Protein AF-A0A2P8DA65-F1 (afdb_monomer)

Organism: NCBI:txid1434707

Nearest PDB structures (foldseek):
  8dd2-assembly1_B  TM=6.979E-01  e=2.613E+00  Homo sapiens
  5l0j-assembly1_A  TM=5.143E-01  e=8.479E-01  Homo sapiens
  5h5m-assembly1_A  TM=4.078E-01  e=3.026E+00  Caenorhabditis elegans
  1rke-assembly1_B  TM=3.535E-01  e=4.476E+00  Homo sapiens
  4kly-assembly1_D  TM=4.499E-01  e=8.052E+00  gamma proteobacterium 'Hot 75m4'

pLDDT: mean 85.23, std 14.4, range [35.81, 97.56]

Radius of gyration: 17.78 Å; Cα contacts (8 Å, |Δi|>4): 157; chains: 1; bounding box: 48×26×47 Å

Mean predicted aligned error: 6.26 Å

Structure (mmCIF, N/CA/C/O backbone):
data_AF-A0A2P8DA65-F1
#
_entry.id   AF-A0A2P8DA65-F1
#
loop_
_atom_site.group_PDB
_atom_site.id
_atom_site.type_symbol
_atom_site.label_atom_id
_atom_site.label_alt_id
_atom_site.label_comp_id
_atom_site.label_asym_id
_atom_site.label_entity_id
_atom_site.label_seq_id
_atom_site.pdbx_PDB_ins_code
_atom_site.Cartn_x
_atom_site.Cartn_y
_atom_site.Cartn_z
_atom_site.occupancy
_atom_site.B_iso_or_equiv
_atom_site.auth_seq_id
_atom_site.auth_comp_id
_atom_site.auth_asym_id
_atom_site.auth_atom_id
_atom_site.pdbx_PDB_model_num
ATOM 1 N N . MET A 1 1 ? -6.721 -12.229 13.415 1.00 45.16 1 MET A N 1
ATOM 2 C CA . MET A 1 1 ? -6.309 -11.453 12.227 1.00 45.16 1 MET A CA 1
ATOM 3 C C . MET A 1 1 ? -5.396 -12.309 11.377 1.00 45.16 1 MET A C 1
ATOM 5 O O . MET A 1 1 ? -4.391 -12.796 11.893 1.00 45.16 1 MET A O 1
ATOM 9 N N . ASN A 1 2 ? -5.737 -12.509 10.104 1.00 35.81 2 ASN A N 1
ATOM 10 C CA . ASN A 1 2 ? -4.754 -13.020 9.156 1.00 35.81 2 ASN A CA 1
ATOM 11 C C . ASN A 1 2 ? -3.632 -11.983 9.086 1.00 35.81 2 ASN A C 1
ATOM 13 O O . ASN A 1 2 ? -3.898 -10.796 8.918 1.00 35.81 2 ASN A O 1
ATOM 17 N N . LYS A 1 3 ? -2.386 -12.409 9.313 1.00 42.38 3 LYS A N 1
ATOM 18 C CA . LYS A 1 3 ? -1.234 -11.522 9.138 1.00 42.38 3 LYS A CA 1
ATOM 19 C C . LYS A 1 3 ? -1.294 -11.013 7.704 1.00 42.38 3 LYS A C 1
ATOM 21 O O . LYS A 1 3 ? -1.336 -11.839 6.792 1.00 42.38 3 LYS A O 1
ATOM 26 N N . ILE A 1 4 ? -1.326 -9.694 7.527 1.00 46.72 4 ILE A N 1
ATOM 27 C CA . ILE A 1 4 ? -1.181 -9.068 6.214 1.00 46.72 4 ILE A CA 1
ATOM 28 C C . ILE A 1 4 ? 0.082 -9.675 5.612 1.00 46.72 4 ILE A C 1
ATOM 30 O O . ILE A 1 4 ? 1.173 -9.529 6.168 1.00 46.72 4 ILE A O 1
ATOM 34 N N . LYS A 1 5 ? -0.081 -10.459 4.546 1.00 47.94 5 LYS A N 1
ATOM 35 C CA . LYS A 1 5 ? 1.049 -10.980 3.787 1.00 47.94 5 LYS A CA 1
ATOM 36 C C . LYS A 1 5 ? 1.542 -9.833 2.935 1.00 47.94 5 LYS A C 1
ATOM 38 O O . LYS A 1 5 ? 1.145 -9.688 1.793 1.00 47.94 5 LYS A O 1
ATOM 43 N N . THR A 1 6 ? 2.351 -8.995 3.550 1.00 52.50 6 THR A N 1
ATOM 44 C CA . THR A 1 6 ? 3.047 -7.924 2.872 1.00 52.50 6 THR A CA 1
ATOM 45 C C . THR A 1 6 ? 3.945 -8.517 1.793 1.00 52.50 6 THR A C 1
ATOM 47 O O . THR A 1 6 ? 4.905 -9.227 2.115 1.00 52.50 6 THR A O 1
ATOM 50 N N . LEU A 1 7 ? 3.656 -8.227 0.526 1.00 52.53 7 LEU A N 1
ATOM 51 C CA . LEU A 1 7 ? 4.581 -8.570 -0.543 1.00 52.53 7 LEU A CA 1
ATOM 52 C C . LEU A 1 7 ? 5.729 -7.555 -0.553 1.00 52.53 7 LEU A C 1
ATOM 54 O O . LEU A 1 7 ? 5.519 -6.348 -0.669 1.00 52.53 7 LEU A O 1
ATOM 58 N N . VAL A 1 8 ? 6.961 -8.039 -0.420 1.00 61.28 8 VAL A N 1
ATOM 59 C CA . VAL A 1 8 ? 8.149 -7.200 -0.590 1.00 61.28 8 VAL A CA 1
ATOM 60 C C . VAL A 1 8 ? 8.472 -7.172 -2.078 1.00 61.28 8 VAL A C 1
ATOM 62 O O . VAL A 1 8 ? 8.817 -8.204 -2.648 1.00 61.28 8 VAL A O 1
ATOM 65 N N . LEU A 1 9 ? 8.346 -6.001 -2.709 1.00 67.00 9 LEU A N 1
ATOM 66 C CA . LEU A 1 9 ? 8.851 -5.811 -4.068 1.00 67.00 9 LEU A CA 1
ATOM 67 C C . LEU A 1 9 ? 10.373 -5.999 -4.068 1.00 67.00 9 LEU A C 1
ATOM 69 O O . LEU A 1 9 ? 11.083 -5.508 -3.188 1.00 67.00 9 LEU A O 1
ATOM 73 N N . ALA A 1 10 ? 10.864 -6.731 -5.055 1.00 61.50 10 ALA A N 1
ATOM 74 C CA . ALA A 1 10 ? 12.237 -7.199 -5.118 1.00 61.50 10 ALA A CA 1
ATOM 75 C C . ALA A 1 10 ? 13.195 -6.124 -5.660 1.00 61.50 10 ALA A C 1
ATOM 77 O O . ALA A 1 10 ? 12.895 -5.440 -6.637 1.00 61.50 10 ALA A O 1
ATOM 78 N N . ALA A 1 11 ? 14.376 -5.949 -5.067 1.00 57.38 11 ALA A N 1
ATOM 79 C CA . ALA A 1 11 ? 15.369 -5.013 -5.603 1.00 57.38 11 ALA A CA 1
ATOM 80 C C . ALA A 1 11 ? 16.049 -5.597 -6.860 1.00 57.38 11 ALA A C 1
ATOM 82 O O . ALA A 1 11 ? 16.291 -6.800 -6.948 1.00 57.38 11 ALA A O 1
ATOM 83 N N . ALA A 1 12 ? 16.368 -4.753 -7.848 1.00 54.69 12 ALA A N 1
ATOM 84 C CA . ALA A 1 12 ? 17.103 -5.189 -9.038 1.00 54.69 12 ALA A CA 1
ATOM 85 C C . ALA A 1 12 ? 18.618 -5.211 -8.764 1.00 54.69 12 ALA A C 1
ATOM 87 O O . ALA A 1 12 ? 19.145 -4.290 -8.144 1.00 54.69 12 ALA A O 1
ATOM 88 N N . ALA A 1 13 ? 19.331 -6.237 -9.244 1.00 50.84 13 ALA A N 1
ATOM 89 C CA . ALA A 1 13 ? 20.787 -6.340 -9.106 1.00 50.84 13 ALA A CA 1
ATOM 90 C C . ALA A 1 13 ? 21.520 -5.765 -10.335 1.00 50.84 13 ALA A C 1
ATOM 92 O O . ALA A 1 13 ? 21.236 -6.142 -11.475 1.00 50.84 13 ALA A O 1
ATOM 93 N N . ALA A 1 14 ? 22.506 -4.892 -10.097 1.00 50.22 14 ALA A N 1
ATOM 94 C CA . ALA A 1 14 ? 23.337 -4.285 -11.136 1.00 50.22 14 ALA A CA 1
ATOM 95 C C . ALA A 1 14 ? 24.268 -5.328 -11.787 1.00 50.22 14 ALA A C 1
ATOM 97 O O . ALA A 1 14 ? 25.229 -5.782 -11.166 1.00 50.22 14 ALA A O 1
ATOM 98 N N . VAL A 1 15 ? 24.027 -5.689 -13.051 1.00 49.59 15 VAL A N 1
ATOM 99 C CA . VAL A 1 15 ? 25.012 -6.410 -13.876 1.00 49.59 15 VAL A CA 1
ATOM 100 C C . VAL A 1 15 ? 25.514 -5.438 -14.937 1.00 49.59 15 VAL A C 1
ATOM 102 O O . VAL A 1 15 ? 24.742 -4.940 -15.749 1.00 49.59 15 VAL A O 1
ATOM 105 N N . ALA A 1 16 ? 26.804 -5.114 -14.880 1.00 47.84 16 ALA A N 1
ATOM 106 C CA . ALA A 1 16 ? 27.420 -4.046 -15.656 1.00 47.84 16 ALA A CA 1
ATOM 107 C C . ALA A 1 16 ? 27.431 -4.331 -17.172 1.00 47.84 16 ALA A C 1
ATOM 109 O O . ALA A 1 16 ? 28.372 -4.932 -17.678 1.00 47.84 16 ALA A O 1
ATOM 110 N N . PHE A 1 17 ? 26.423 -3.843 -17.903 1.00 46.34 17 PHE A N 1
ATOM 111 C CA . PHE A 1 17 ? 26.506 -3.565 -19.342 1.00 46.34 17 PHE A CA 1
ATOM 112 C C . PHE A 1 17 ? 25.822 -2.218 -19.641 1.00 46.34 17 PHE A C 1
ATOM 114 O O . PHE A 1 17 ? 24.609 -2.060 -19.548 1.00 46.34 17 PHE A O 1
ATOM 121 N N . ASN A 1 18 ? 26.651 -1.210 -19.926 1.00 52.28 18 ASN A N 1
ATOM 122 C CA . ASN A 1 18 ? 26.300 0.210 -20.006 1.00 52.28 18 ASN A CA 1
ATOM 123 C C . ASN A 1 18 ? 25.485 0.565 -21.262 1.00 52.28 18 ASN A C 1
ATOM 125 O O . ASN A 1 18 ? 26.052 0.933 -22.291 1.00 52.28 18 ASN A O 1
ATOM 129 N N . SER A 1 19 ? 24.157 0.571 -21.153 1.00 61.56 19 SER A N 1
ATOM 130 C CA . SER A 1 19 ? 23.315 1.474 -21.947 1.00 61.56 19 SER A CA 1
ATOM 131 C C . SER A 1 19 ? 22.606 2.454 -21.006 1.00 61.56 19 SER A C 1
ATOM 133 O O . SER A 1 19 ? 22.080 2.054 -19.965 1.00 61.56 19 SER A O 1
ATOM 135 N N . CYS A 1 20 ? 22.588 3.753 -21.336 1.00 60.94 20 CYS A N 1
ATOM 136 C CA . CYS A 1 20 ? 21.926 4.778 -20.509 1.00 60.94 20 CYS A CA 1
ATOM 137 C C . CYS A 1 20 ? 20.441 4.456 -20.254 1.00 60.94 20 CYS A C 1
ATOM 139 O O . CYS A 1 20 ? 19.883 4.834 -19.227 1.00 60.94 20 CYS A O 1
ATOM 141 N N . THR A 1 21 ? 19.804 3.731 -21.176 1.00 65.88 21 THR A N 1
ATOM 142 C CA . THR A 1 21 ? 18.430 3.232 -21.066 1.00 65.88 21 THR A CA 1
ATOM 143 C C . THR A 1 21 ? 18.269 2.209 -19.944 1.00 65.88 21 THR A C 1
ATOM 145 O O . THR A 1 21 ? 17.342 2.335 -19.146 1.00 65.88 21 THR A O 1
ATOM 148 N N . GLN A 1 22 ? 19.192 1.254 -19.817 1.00 69.56 22 GLN A N 1
ATOM 149 C CA . GLN A 1 22 ? 19.161 0.245 -18.756 1.00 69.56 22 GLN A CA 1
ATOM 150 C C . GLN A 1 22 ? 19.482 0.854 -17.385 1.00 69.56 22 GLN A C 1
ATOM 152 O O . GLN A 1 22 ? 18.815 0.539 -16.404 1.00 69.56 22 GLN A O 1
ATOM 157 N N . GLN A 1 23 ? 20.422 1.803 -17.322 1.00 72.19 23 GLN A N 1
ATOM 158 C CA . GLN A 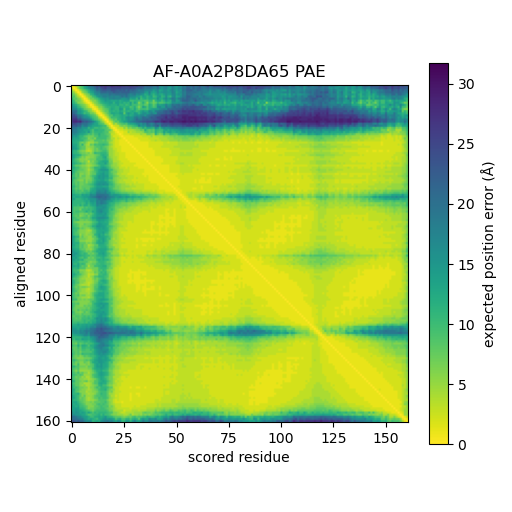1 23 ? 20.738 2.526 -16.084 1.00 72.19 23 GLN A CA 1
ATOM 159 C C . GLN A 1 23 ? 19.546 3.361 -15.579 1.00 72.19 23 GLN A C 1
ATOM 161 O O . GLN A 1 23 ? 19.255 3.375 -14.382 1.00 72.19 23 GLN A O 1
ATOM 166 N N . ASN A 1 24 ? 18.824 4.028 -16.485 1.00 81.19 24 ASN A N 1
ATOM 167 C CA . ASN A 1 24 ? 17.620 4.783 -16.134 1.00 81.19 24 ASN A CA 1
ATOM 168 C C . ASN A 1 24 ? 16.472 3.866 -15.685 1.00 81.19 24 ASN A C 1
ATOM 170 O O . ASN A 1 24 ? 15.787 4.187 -14.713 1.00 81.19 24 ASN A O 1
ATOM 174 N N . ALA A 1 25 ? 16.281 2.722 -16.350 1.00 84.56 25 ALA A N 1
ATOM 175 C CA . ALA A 1 25 ? 15.279 1.730 -15.965 1.00 84.56 25 ALA A CA 1
ATOM 176 C C . ALA A 1 25 ? 15.576 1.116 -14.585 1.00 84.56 25 ALA A C 1
ATOM 178 O O . ALA A 1 25 ? 14.675 1.002 -13.754 1.00 84.56 25 ALA A O 1
ATOM 179 N N . GLN A 1 26 ? 16.847 0.817 -14.307 1.00 84.69 26 GLN A N 1
ATOM 180 C CA . GLN A 1 26 ? 17.290 0.307 -13.013 1.00 84.69 26 GLN A CA 1
ATOM 181 C C . GLN A 1 26 ? 17.050 1.321 -11.896 1.00 84.69 26 GLN A C 1
ATOM 183 O O . GLN A 1 26 ? 16.398 0.996 -10.905 1.00 84.69 26 GLN A O 1
ATOM 188 N N . LYS A 1 27 ? 17.485 2.572 -12.084 1.00 85.81 27 LYS A N 1
ATOM 189 C CA . LYS A 1 27 ? 17.257 3.641 -11.104 1.00 85.81 27 LYS A CA 1
ATOM 190 C C . LYS A 1 27 ? 15.767 3.850 -10.827 1.00 85.81 27 LYS A C 1
ATOM 192 O O . LYS A 1 27 ? 15.379 4.084 -9.683 1.00 85.81 27 LYS A O 1
ATOM 197 N N . TYR A 1 28 ? 14.931 3.769 -11.864 1.00 90.69 28 TYR A N 1
ATOM 198 C CA . TYR A 1 28 ? 13.483 3.860 -11.716 1.00 90.69 28 TYR A CA 1
ATOM 199 C C . TYR A 1 28 ? 12.939 2.718 -10.850 1.00 90.69 28 TYR A C 1
ATOM 201 O O . TYR A 1 28 ? 12.250 2.982 -9.866 1.00 90.69 28 TYR A O 1
ATOM 209 N N . ASN A 1 29 ? 13.294 1.468 -11.175 1.00 89.62 29 ASN A N 1
ATOM 210 C CA . ASN A 1 29 ? 12.887 0.296 -10.400 1.00 89.62 29 ASN A CA 1
ATOM 211 C C . ASN A 1 29 ? 13.297 0.424 -8.932 1.00 89.62 29 ASN A C 1
ATOM 213 O O . ASN A 1 29 ? 12.455 0.309 -8.051 1.00 89.62 29 ASN A O 1
ATOM 217 N N . GLU A 1 30 ? 14.572 0.712 -8.668 1.00 88.69 30 GLU A N 1
ATOM 218 C CA . GLU A 1 30 ? 15.109 0.872 -7.313 1.00 88.69 30 GLU A CA 1
ATOM 219 C C . GLU A 1 30 ? 14.375 1.964 -6.529 1.00 88.69 30 GLU A C 1
ATOM 221 O O . GLU 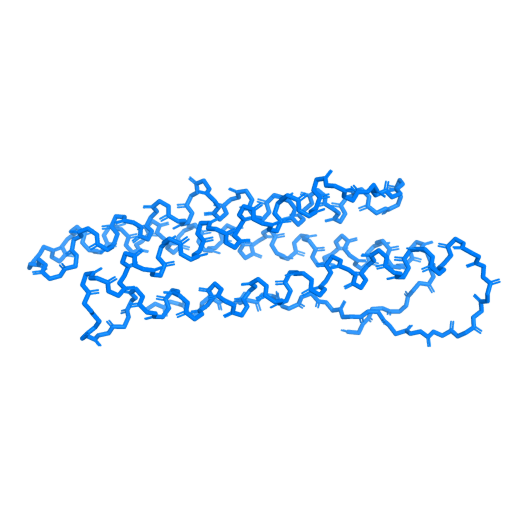A 1 30 ? 14.077 1.782 -5.351 1.00 88.69 30 GLU A O 1
ATOM 226 N N . THR A 1 31 ? 14.028 3.072 -7.189 1.00 90.62 31 THR A N 1
ATOM 227 C CA . THR A 1 31 ? 13.278 4.165 -6.559 1.00 90.62 31 THR A CA 1
ATOM 228 C C . THR A 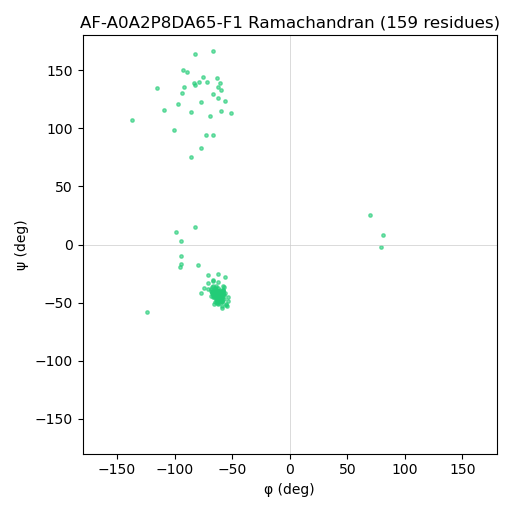1 31 ? 11.876 3.711 -6.155 1.00 90.62 31 THR A C 1
ATOM 230 O O . THR A 1 31 ? 11.474 3.925 -5.013 1.00 90.62 31 THR A O 1
ATOM 233 N N . VAL A 1 32 ? 11.131 3.072 -7.064 1.00 92.06 32 VAL A N 1
ATOM 234 C CA . VAL A 1 32 ? 9.756 2.620 -6.790 1.00 92.06 32 VAL A CA 1
ATOM 235 C C . VAL A 1 32 ? 9.742 1.507 -5.742 1.00 92.06 32 VAL A C 1
ATOM 237 O O . VAL A 1 32 ? 8.966 1.574 -4.791 1.00 92.06 32 VAL A O 1
ATOM 240 N N . VAL A 1 33 ? 10.629 0.519 -5.871 1.00 90.38 33 VAL A N 1
ATOM 241 C CA . VAL A 1 33 ? 10.754 -0.598 -4.925 1.00 90.38 33 VAL A CA 1
ATOM 242 C C . VAL A 1 33 ? 11.173 -0.105 -3.542 1.00 90.38 33 VAL A C 1
ATOM 244 O O . VAL A 1 33 ? 10.554 -0.479 -2.549 1.00 90.38 33 VAL A O 1
ATOM 247 N N . GLY A 1 34 ? 12.184 0.764 -3.461 1.00 87.44 34 GLY A N 1
ATOM 248 C CA . GLY A 1 34 ? 12.658 1.319 -2.194 1.00 87.44 34 GLY A CA 1
ATOM 249 C C . GLY A 1 34 ? 11.593 2.158 -1.488 1.00 87.44 34 GLY A C 1
ATOM 250 O O . GLY A 1 34 ? 11.395 2.014 -0.280 1.00 87.44 34 GLY A O 1
ATOM 251 N N . LEU A 1 35 ? 10.859 2.980 -2.246 1.00 91.44 35 LEU A N 1
ATOM 252 C CA . LEU A 1 35 ? 9.712 3.730 -1.734 1.00 91.44 35 LEU A CA 1
ATOM 253 C C . LEU A 1 35 ? 8.649 2.784 -1.163 1.00 91.44 35 LEU A C 1
ATOM 255 O O . LEU A 1 35 ? 8.196 2.977 -0.034 1.00 91.44 35 LEU A O 1
ATOM 259 N N . TYR A 1 36 ? 8.286 1.748 -1.921 1.00 90.62 36 TYR A N 1
ATOM 260 C CA . TYR A 1 36 ? 7.255 0.796 -1.524 1.00 90.62 36 TYR A CA 1
ATOM 261 C C . TYR A 1 36 ? 7.657 -0.031 -0.298 1.00 90.62 36 TYR A C 1
ATOM 263 O O . TYR A 1 36 ? 6.873 -0.159 0.637 1.00 90.62 36 TYR A O 1
ATOM 271 N N . ALA A 1 37 ? 8.892 -0.533 -0.244 1.00 88.38 37 ALA A N 1
ATOM 272 C CA . ALA A 1 37 ? 9.399 -1.291 0.899 1.00 88.38 37 ALA A CA 1
ATOM 273 C C . ALA A 1 37 ? 9.429 -0.446 2.185 1.00 88.38 37 ALA A C 1
ATOM 275 O O . ALA A 1 37 ? 9.029 -0.910 3.256 1.00 88.38 37 ALA A O 1
ATOM 276 N N . GLY A 1 38 ? 9.859 0.818 2.087 1.00 87.69 38 GLY A N 1
ATOM 277 C CA . GLY A 1 38 ? 9.815 1.757 3.209 1.00 87.69 38 GLY A CA 1
ATOM 278 C C . GLY A 1 38 ? 8.384 2.039 3.675 1.00 87.69 38 GLY A C 1
ATOM 279 O O . GLY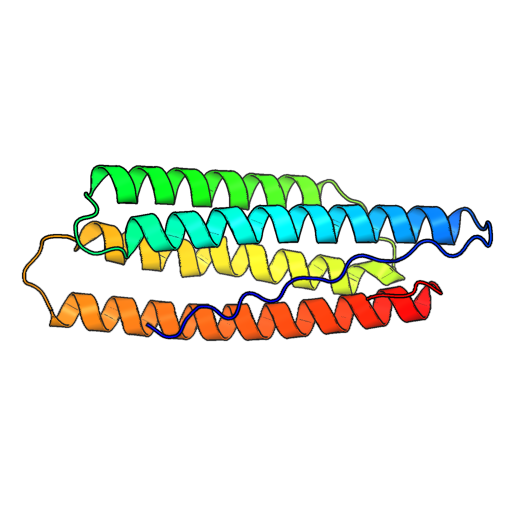 A 1 38 ? 8.106 2.030 4.876 1.00 87.69 38 GLY A O 1
ATOM 280 N N . TYR A 1 39 ? 7.467 2.235 2.726 1.00 91.50 39 TYR A N 1
ATOM 281 C CA . TYR A 1 39 ? 6.047 2.437 2.999 1.00 91.50 39 TYR A CA 1
ATOM 282 C C . TYR A 1 39 ? 5.431 1.261 3.758 1.00 91.50 39 TYR A C 1
ATOM 284 O O . TYR A 1 39 ? 4.849 1.440 4.826 1.00 91.50 39 TYR A O 1
ATOM 292 N N . VAL A 1 40 ? 5.617 0.059 3.227 1.00 89.88 40 VAL A N 1
ATOM 293 C CA . VAL A 1 40 ? 5.121 -1.201 3.771 1.00 89.88 40 VAL A CA 1
ATOM 294 C C . VAL A 1 40 ? 5.530 -1.399 5.236 1.00 89.88 40 VAL A C 1
ATOM 296 O O . VAL A 1 40 ? 4.693 -1.746 6.074 1.00 89.88 40 VAL A O 1
ATOM 299 N N . ASN A 1 41 ? 6.798 -1.135 5.566 1.00 87.50 41 ASN A N 1
ATOM 300 C CA . ASN A 1 41 ? 7.306 -1.285 6.929 1.00 87.50 41 ASN A CA 1
ATOM 301 C C . ASN A 1 41 ? 6.612 -0.315 7.893 1.00 87.50 41 ASN A C 1
ATOM 303 O O . ASN A 1 41 ? 6.213 -0.698 8.995 1.00 87.50 41 ASN A O 1
ATOM 307 N N . ASN A 1 42 ? 6.433 0.937 7.470 1.00 89.12 42 ASN A N 1
ATOM 308 C CA . ASN A 1 42 ? 5.737 1.943 8.266 1.00 89.12 42 ASN A CA 1
ATOM 309 C C . ASN A 1 42 ? 4.254 1.595 8.441 1.00 89.12 42 ASN A C 1
ATOM 311 O O . ASN A 1 42 ? 3.748 1.630 9.562 1.00 89.12 42 ASN A O 1
ATOM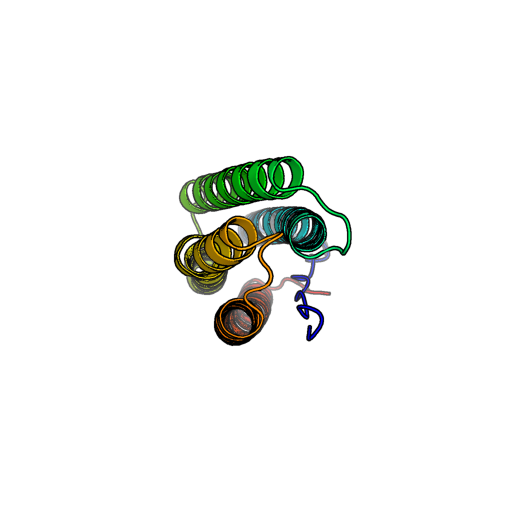 315 N N . PHE A 1 43 ? 3.587 1.188 7.359 1.00 90.88 43 PHE A N 1
ATOM 316 C CA . PHE A 1 43 ? 2.178 0.811 7.367 1.00 90.88 43 PHE A CA 1
ATOM 317 C C . PHE A 1 43 ? 1.911 -0.359 8.322 1.00 90.88 43 PHE A C 1
ATOM 319 O O . PHE A 1 43 ? 1.024 -0.270 9.169 1.00 90.88 43 PHE A O 1
ATOM 326 N N . GLY A 1 44 ? 2.712 -1.428 8.253 1.00 89.00 44 GLY A N 1
ATOM 327 C CA . GLY A 1 44 ? 2.583 -2.576 9.157 1.00 89.00 44 GLY A CA 1
ATOM 328 C C . GLY A 1 44 ? 2.770 -2.200 10.631 1.00 89.00 44 GLY A C 1
ATOM 329 O O . GLY A 1 44 ? 2.002 -2.639 11.490 1.00 89.00 44 GLY A O 1
ATOM 330 N N . ASN A 1 45 ? 3.745 -1.335 10.932 1.00 89.75 45 ASN A N 1
ATOM 331 C CA . ASN A 1 45 ? 3.958 -0.828 12.289 1.00 89.75 45 ASN A CA 1
ATOM 332 C C . ASN A 1 45 ? 2.759 -0.023 12.806 1.00 89.75 45 ASN A C 1
ATOM 334 O O . ASN A 1 45 ? 2.386 -0.158 13.972 1.00 89.75 45 ASN A O 1
ATOM 338 N N . ASP A 1 46 ? 2.138 0.794 11.961 1.00 93.62 46 ASP A N 1
ATOM 339 C CA . ASP A 1 46 ? 0.984 1.599 12.354 1.00 93.62 46 ASP A CA 1
ATOM 340 C C . ASP A 1 46 ? -0.295 0.768 12.501 1.00 93.62 46 ASP A C 1
ATOM 342 O O . ASP A 1 46 ? -1.028 0.955 13.474 1.00 93.62 46 ASP A O 1
ATOM 346 N N . VAL A 1 47 ? -0.520 -0.230 11.639 1.00 91.31 47 VAL A N 1
ATOM 347 C CA . VAL A 1 47 ? -1.603 -1.215 11.823 1.00 91.31 47 VAL A CA 1
ATOM 348 C C . VAL A 1 47 ? -1.468 -1.921 13.171 1.00 91.31 47 VAL A C 1
ATOM 350 O O . VAL A 1 47 ? -2.454 -2.052 13.900 1.00 91.31 47 VAL A O 1
ATOM 353 N N . ASN A 1 48 ? -0.254 -2.326 13.553 1.00 88.62 48 ASN A N 1
ATOM 354 C CA . ASN A 1 48 ? -0.010 -2.933 14.862 1.00 88.62 48 ASN A CA 1
ATOM 355 C C . ASN A 1 48 ? -0.335 -1.961 16.004 1.00 88.62 48 ASN A C 1
ATOM 357 O O . ASN A 1 48 ? -0.974 -2.360 16.973 1.00 88.62 48 ASN A O 1
ATOM 361 N N . LYS A 1 49 ? 0.016 -0.673 15.891 1.00 88.56 49 LYS A N 1
ATOM 362 C CA . LYS A 1 49 ? -0.368 0.334 16.898 1.00 88.56 49 LYS A CA 1
ATOM 363 C C . LYS A 1 49 ? -1.883 0.500 17.005 1.00 88.56 49 LYS A C 1
ATOM 365 O O . LYS A 1 49 ? -2.371 0.770 18.097 1.00 88.56 49 LYS A O 1
ATOM 370 N N . ILE A 1 50 ? -2.637 0.335 15.921 1.00 89.56 50 ILE A N 1
ATOM 371 C CA . ILE A 1 50 ? -4.104 0.450 15.943 1.00 89.56 50 ILE A CA 1
ATOM 372 C C . ILE A 1 50 ? -4.743 -0.808 16.538 1.00 89.56 50 ILE A C 1
ATOM 374 O O . ILE A 1 50 ? -5.666 -0.700 17.345 1.00 89.56 50 ILE A O 1
ATOM 378 N N . THR A 1 51 ? -4.237 -1.987 16.188 1.00 85.75 51 THR A N 1
ATOM 379 C CA . THR A 1 51 ? -4.876 -3.281 16.484 1.00 85.75 51 THR A CA 1
ATOM 380 C C . THR A 1 51 ? -4.378 -3.953 17.763 1.00 85.75 51 THR A C 1
ATOM 382 O O . THR A 1 51 ? -5.068 -4.824 18.285 1.00 85.75 51 THR A O 1
ATOM 385 N N . ALA A 1 52 ? -3.225 -3.543 18.303 1.00 85.19 52 ALA A N 1
ATOM 386 C CA . ALA A 1 52 ? -2.668 -4.128 19.518 1.00 85.19 52 ALA A CA 1
ATOM 387 C C . ALA A 1 52 ? -3.593 -3.965 20.733 1.00 85.19 52 ALA A C 1
ATOM 389 O O . ALA A 1 52 ? -4.162 -2.890 20.983 1.00 85.19 52 ALA A O 1
ATOM 390 N N . GLU A 1 53 ? -3.668 -5.041 21.515 1.00 76.69 53 GLU A N 1
ATOM 391 C CA . GLU A 1 53 ? -4.307 -5.074 22.824 1.00 76.69 53 GLU A CA 1
ATOM 392 C C . GLU A 1 53 ? -3.627 -4.059 23.758 1.00 76.69 53 GLU A C 1
ATOM 394 O O . GLU A 1 53 ? -2.402 -3.942 23.790 1.00 76.69 53 GLU A O 1
ATOM 399 N N . GLY A 1 54 ? -4.421 -3.250 24.462 1.00 77.88 54 GLY A N 1
ATOM 400 C CA . GLY A 1 54 ? -3.913 -2.190 25.343 1.00 77.88 54 GLY A CA 1
ATOM 401 C C . GLY A 1 54 ? -3.462 -0.895 24.651 1.00 77.88 54 GLY A C 1
ATOM 402 O O . GLY A 1 54 ? -3.101 0.059 25.339 1.00 77.88 54 GLY A O 1
ATOM 403 N N . SER A 1 55 ? -3.505 -0.796 23.317 1.00 83.25 55 SER A N 1
ATOM 404 C CA . SER A 1 55 ? -3.240 0.487 22.650 1.00 83.25 55 SER A CA 1
ATOM 405 C C . SER A 1 55 ? -4.392 1.486 22.861 1.00 83.25 55 SER A C 1
ATOM 407 O O . SER A 1 55 ? -5.568 1.126 22.798 1.00 83.25 55 SER 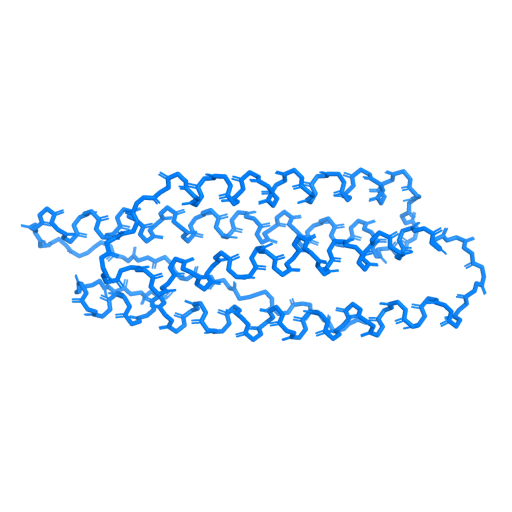A O 1
ATOM 409 N N . THR A 1 56 ? -4.052 2.755 23.089 1.00 85.81 56 THR A N 1
ATOM 410 C CA . THR A 1 56 ? -5.004 3.841 23.358 1.00 85.81 56 THR A CA 1
ATOM 411 C C . THR A 1 56 ? -5.609 4.418 22.075 1.00 85.81 56 THR A C 1
ATOM 413 O O . THR A 1 56 ? -5.080 4.238 20.975 1.00 85.81 56 THR A O 1
ATOM 416 N N . LYS A 1 57 ? -6.712 5.164 22.216 1.00 87.12 57 LYS A N 1
ATOM 417 C CA . LYS A 1 57 ? -7.303 5.939 21.114 1.00 87.12 57 LYS A CA 1
ATOM 418 C C . LYS A 1 57 ? -6.312 6.955 20.533 1.00 87.12 57 LYS A C 1
ATOM 420 O O . LYS A 1 57 ? -6.173 7.041 19.323 1.00 87.12 57 LYS A O 1
ATOM 425 N N . GLU A 1 58 ? -5.566 7.646 21.393 1.00 89.88 58 GLU A N 1
ATOM 426 C CA . GLU A 1 58 ? -4.542 8.615 20.987 1.00 89.88 58 GLU A CA 1
ATOM 427 C C . GLU A 1 58 ? -3.436 7.974 20.131 1.00 89.88 58 GLU A C 1
ATOM 429 O O . GLU A 1 58 ? -3.069 8.510 19.085 1.00 89.88 58 GLU A O 1
ATOM 434 N N . ASN A 1 59 ? -2.965 6.779 20.509 1.00 90.12 59 ASN A N 1
ATOM 435 C CA . ASN A 1 59 ? -1.984 6.033 19.717 1.00 90.12 59 ASN A CA 1
ATOM 436 C C . ASN A 1 59 ? -2.550 5.605 18.358 1.00 90.12 59 ASN A C 1
ATOM 438 O O . ASN A 1 59 ? -1.834 5.645 17.355 1.00 90.12 59 ASN A O 1
ATOM 442 N N . ALA A 1 60 ? -3.822 5.200 18.318 1.00 91.44 60 ALA A N 1
ATOM 443 C CA . ALA A 1 60 ? -4.494 4.833 17.078 1.00 91.44 60 ALA A CA 1
ATOM 444 C C . ALA A 1 60 ? -4.676 6.048 16.148 1.00 91.44 60 ALA A C 1
ATOM 446 O O . ALA A 1 60 ? -4.374 5.954 14.960 1.00 91.44 60 ALA A O 1
ATOM 447 N N . ASP A 1 61 ? -5.076 7.202 16.682 1.00 92.38 61 ASP A N 1
ATOM 448 C CA . ASP A 1 61 ? -5.247 8.439 15.913 1.00 92.38 61 ASP A CA 1
ATOM 449 C C . ASP A 1 61 ? -3.899 8.956 15.368 1.00 92.38 61 ASP A C 1
ATOM 451 O O . ASP A 1 61 ? -3.800 9.364 14.205 1.00 92.38 61 ASP A O 1
ATOM 455 N N . ALA A 1 62 ? -2.827 8.877 16.167 1.00 94.31 62 ALA A N 1
ATOM 456 C CA . ALA A 1 62 ? -1.473 9.212 15.725 1.00 94.31 62 ALA A CA 1
ATOM 457 C C . ALA A 1 62 ? -0.984 8.284 14.600 1.00 94.31 62 ALA A C 1
ATOM 459 O O . ALA A 1 62 ? -0.411 8.758 13.613 1.00 94.31 62 ALA A O 1
ATOM 460 N N . ALA A 1 63 ? -1.245 6.978 14.719 1.00 95.25 63 ALA A N 1
ATOM 461 C CA . ALA A 1 63 ? -0.941 5.995 13.684 1.00 95.25 63 ALA A CA 1
ATOM 462 C C . ALA A 1 63 ? -1.714 6.293 12.388 1.00 95.25 63 ALA A C 1
ATOM 464 O O . ALA A 1 63 ? -1.101 6.410 11.333 1.00 95.25 63 ALA A O 1
ATOM 465 N N . LEU A 1 64 ? -3.026 6.543 12.457 1.00 96.31 64 LEU A N 1
ATOM 466 C CA . LEU A 1 64 ? -3.849 6.893 11.288 1.00 96.31 64 LEU A CA 1
ATOM 467 C C . LEU A 1 64 ? -3.353 8.151 10.562 1.00 96.31 64 LEU A C 1
ATOM 469 O O . LEU A 1 64 ? -3.304 8.190 9.326 1.00 96.31 64 LEU A O 1
ATOM 473 N N . LYS A 1 65 ? -2.945 9.178 11.317 1.00 97.00 65 LYS A N 1
ATOM 474 C CA . LYS A 1 65 ? -2.358 10.397 10.748 1.00 97.00 65 LYS A CA 1
ATOM 475 C C . LYS A 1 65 ? -1.037 10.103 10.035 1.00 97.00 65 LYS A C 1
ATOM 477 O O . LYS A 1 65 ? -0.810 10.610 8.935 1.00 97.00 65 LYS A O 1
ATOM 482 N N . HIS A 1 66 ? -0.178 9.286 10.642 1.00 96.69 66 HIS A N 1
ATOM 483 C CA . HIS A 1 66 ? 1.092 8.889 10.038 1.00 96.69 66 HIS A CA 1
ATOM 484 C C . HIS A 1 66 ? 0.884 8.042 8.772 1.00 96.69 66 HIS A C 1
ATOM 486 O O . HIS A 1 66 ? 1.500 8.330 7.744 1.00 96.69 66 HIS A O 1
ATOM 492 N N . MET A 1 67 ? -0.051 7.089 8.787 1.00 96.75 67 MET A N 1
ATOM 493 C CA . MET A 1 67 ? -0.429 6.281 7.618 1.00 96.75 67 MET A CA 1
ATOM 494 C C . MET A 1 67 ? -0.935 7.147 6.465 1.00 96.75 67 MET A C 1
ATOM 496 O O . MET A 1 67 ? -0.512 6.967 5.324 1.00 96.75 67 MET A O 1
ATOM 500 N N . SER A 1 68 ? -1.800 8.121 6.752 1.00 96.94 68 SER A N 1
ATOM 501 C CA . SER A 1 68 ? -2.324 9.040 5.732 1.00 96.94 68 SER A CA 1
ATOM 502 C C . SER A 1 68 ? -1.200 9.874 5.113 1.00 96.94 68 SER A C 1
ATOM 504 O O . SER A 1 68 ? -1.046 9.899 3.895 1.00 96.94 68 SER A O 1
ATOM 506 N N . SER A 1 69 ? -0.353 10.477 5.955 1.00 96.94 69 SER A N 1
ATOM 507 C CA . SER A 1 69 ? 0.783 11.300 5.519 1.00 96.94 69 SER A CA 1
ATOM 508 C C . SER A 1 69 ? 1.794 10.513 4.679 1.00 96.94 69 SER A C 1
ATOM 510 O O . SER A 1 69 ? 2.223 10.965 3.618 1.00 96.94 69 SER A O 1
ATOM 512 N N . THR A 1 70 ? 2.161 9.308 5.119 1.00 96.50 70 THR A N 1
ATOM 513 C CA . THR A 1 70 ? 3.113 8.455 4.392 1.00 96.50 70 THR A CA 1
ATOM 514 C C . THR A 1 70 ? 2.532 7.942 3.078 1.00 96.50 70 THR A C 1
ATOM 516 O O . THR A 1 70 ? 3.247 7.935 2.077 1.00 96.50 70 THR A O 1
ATOM 519 N N . THR A 1 71 ? 1.242 7.591 3.040 1.00 96.88 71 THR A N 1
ATOM 520 C CA . THR A 1 71 ? 0.554 7.185 1.802 1.00 96.88 71 THR A CA 1
ATOM 521 C C . THR A 1 71 ? 0.507 8.333 0.797 1.00 96.88 71 THR A C 1
ATOM 523 O O . THR A 1 71 ? 0.885 8.151 -0.361 1.00 96.88 71 THR A O 1
ATOM 526 N N . ASP A 1 72 ? 0.121 9.532 1.238 1.00 96.75 72 ASP A N 1
ATOM 527 C CA . ASP A 1 72 ? 0.081 10.726 0.389 1.00 96.75 72 ASP A CA 1
ATOM 528 C C . ASP A 1 72 ? 1.469 11.126 -0.114 1.00 96.75 72 ASP A C 1
ATOM 530 O O . ASP A 1 72 ? 1.624 11.465 -1.286 1.00 96.75 72 ASP A O 1
ATOM 534 N N . SER A 1 73 ? 2.491 11.029 0.738 1.00 96.12 73 SER A N 1
ATOM 535 C CA . SER A 1 73 ? 3.883 11.266 0.350 1.00 96.12 73 SER A CA 1
ATOM 536 C C . SER A 1 73 ? 4.342 10.282 -0.730 1.00 96.12 73 SER A C 1
ATOM 538 O O . SER A 1 73 ? 4.885 10.701 -1.752 1.00 96.12 73 SER A O 1
ATOM 540 N N . CYS A 1 74 ? 4.059 8.984 -0.571 1.00 95.75 74 CYS A N 1
ATOM 541 C CA . CYS A 1 74 ? 4.424 7.972 -1.566 1.00 95.75 74 CYS A CA 1
ATOM 542 C C . CYS A 1 74 ? 3.703 8.188 -2.901 1.00 95.75 74 CYS A C 1
ATOM 544 O O . CYS A 1 74 ? 4.337 8.141 -3.955 1.00 95.75 74 CYS A O 1
ATOM 546 N N . LEU A 1 75 ? 2.400 8.486 -2.867 1.00 96.56 75 LEU A N 1
ATOM 547 C CA . LEU A 1 75 ? 1.636 8.856 -4.062 1.00 96.56 75 LEU A CA 1
ATOM 548 C C . LEU A 1 75 ? 2.193 10.127 -4.715 1.00 96.56 75 LEU A C 1
ATOM 550 O O . LEU A 1 75 ? 2.313 10.182 -5.936 1.00 96.56 75 LEU A O 1
ATOM 554 N N . GLY A 1 76 ? 2.575 11.131 -3.923 1.00 95.62 76 GLY A N 1
ATOM 555 C CA . GLY A 1 76 ? 3.198 12.362 -4.408 1.00 95.62 76 GLY A CA 1
ATOM 556 C C . GLY A 1 76 ? 4.527 12.109 -5.120 1.00 95.62 76 GLY A C 1
ATOM 557 O O . GLY A 1 76 ? 4.730 12.608 -6.227 1.00 95.62 76 GLY A O 1
ATOM 558 N N . VAL A 1 77 ? 5.402 11.288 -4.529 1.00 94.56 77 VAL A N 1
ATOM 559 C CA . VAL A 1 77 ? 6.668 10.878 -5.154 1.00 94.56 77 VAL A CA 1
ATOM 560 C C . VAL A 1 77 ? 6.400 10.127 -6.455 1.00 94.56 77 VAL A C 1
ATOM 562 O O . VAL A 1 77 ? 6.960 10.505 -7.479 1.00 94.56 77 VAL A O 1
ATOM 565 N N . LEU A 1 78 ? 5.516 9.121 -6.451 1.00 93.50 78 LEU A N 1
ATOM 566 C CA . LEU A 1 78 ? 5.180 8.352 -7.653 1.00 93.50 78 LEU A CA 1
ATOM 567 C C . LEU A 1 78 ? 4.626 9.244 -8.763 1.00 93.50 78 LEU A C 1
ATOM 569 O O . LEU A 1 78 ? 5.135 9.188 -9.875 1.00 93.50 78 LEU A O 1
ATOM 573 N N . ASN A 1 79 ? 3.661 10.112 -8.468 1.00 92.75 79 ASN A N 1
ATOM 574 C CA . ASN A 1 79 ? 3.088 11.027 -9.458 1.00 92.75 79 ASN A CA 1
ATOM 575 C C . ASN A 1 79 ? 4.125 12.010 -10.034 1.00 92.75 79 ASN A C 1
ATOM 577 O O . ASN A 1 79 ? 3.954 12.502 -11.148 1.00 92.75 79 ASN A O 1
ATOM 581 N N . GLY A 1 80 ? 5.194 12.303 -9.285 1.00 92.62 80 GLY A N 1
ATOM 582 C CA . GLY A 1 80 ? 6.332 13.092 -9.759 1.00 92.62 80 GLY A CA 1
ATOM 583 C C . GLY A 1 80 ? 7.332 12.301 -10.610 1.00 92.62 80 GLY A C 1
ATOM 584 O O . GLY A 1 80 ? 8.126 12.902 -11.338 1.00 92.62 80 GLY A O 1
ATOM 585 N N . LEU A 1 81 ? 7.311 10.966 -10.551 1.00 91.88 81 LEU A N 1
ATOM 586 C CA . LEU A 1 81 ? 8.129 10.118 -11.410 1.00 91.88 81 LEU A CA 1
ATOM 587 C C . LEU A 1 81 ? 7.506 10.015 -12.803 1.00 91.88 81 LEU A C 1
ATOM 589 O O . LEU A 1 81 ? 6.306 9.826 -12.971 1.00 91.88 81 LEU A O 1
ATOM 593 N N . LYS A 1 82 ? 8.356 10.053 -13.829 1.00 91.81 82 LYS A N 1
ATOM 594 C CA . LYS A 1 82 ? 7.946 9.828 -15.216 1.00 91.81 82 LYS A CA 1
ATOM 595 C C . LYS A 1 82 ? 8.299 8.392 -15.629 1.00 91.81 82 LYS A C 1
ATOM 597 O O . LYS A 1 82 ? 9.466 8.157 -15.951 1.00 91.81 82 LYS A O 1
ATOM 602 N N . PRO A 1 83 ? 7.356 7.428 -15.607 1.00 92.00 83 PRO A N 1
ATOM 603 C CA . PRO A 1 83 ? 7.637 6.076 -16.085 1.00 92.00 83 PRO A CA 1
ATOM 604 C C . PRO A 1 83 ? 7.965 6.084 -17.582 1.00 92.00 83 PRO A C 1
ATOM 606 O O . PRO A 1 83 ? 7.358 6.826 -18.360 1.00 92.00 83 PRO A O 1
ATOM 609 N N . SER A 1 84 ? 8.904 5.229 -17.992 1.00 91.06 84 SER A N 1
ATOM 610 C CA . SER A 1 84 ? 9.044 4.842 -19.400 1.00 91.06 84 SER A CA 1
ATOM 611 C C . SER A 1 84 ? 7.829 4.027 -19.847 1.00 91.06 84 SER A C 1
ATOM 613 O O . SER A 1 84 ? 7.068 3.534 -19.013 1.00 91.06 84 SER A O 1
ATOM 615 N N . ASP A 1 85 ? 7.656 3.835 -21.155 1.00 92.94 85 ASP A N 1
ATOM 616 C CA . ASP A 1 85 ? 6.566 3.001 -21.675 1.00 92.94 85 ASP A CA 1
ATOM 617 C C . ASP A 1 85 ? 6.609 1.570 -21.118 1.00 92.94 85 ASP A C 1
ATOM 619 O O . ASP A 1 85 ? 5.566 1.025 -20.757 1.00 92.94 85 ASP A O 1
ATOM 623 N N . ASP A 1 86 ? 7.808 1.012 -20.934 1.00 90.50 86 ASP A N 1
ATOM 624 C CA . ASP A 1 86 ? 7.996 -0.318 -20.346 1.00 90.50 86 ASP A CA 1
ATOM 625 C C . ASP A 1 86 ? 7.688 -0.379 -18.841 1.00 90.50 86 ASP A C 1
ATOM 627 O O . ASP A 1 86 ? 7.317 -1.441 -18.344 1.00 90.50 86 ASP A O 1
ATOM 631 N N . ALA A 1 87 ? 7.811 0.741 -18.118 1.00 92.12 87 ALA A N 1
ATOM 632 C CA . ALA A 1 87 ? 7.592 0.818 -16.671 1.00 92.12 87 ALA A CA 1
ATOM 633 C C . ALA A 1 87 ? 6.166 1.251 -16.280 1.00 92.12 87 ALA A C 1
ATOM 635 O O . ALA A 1 87 ? 5.815 1.198 -15.101 1.00 92.12 87 ALA A O 1
ATOM 636 N N . LYS A 1 88 ? 5.339 1.698 -17.237 1.00 95.62 88 LYS A N 1
ATOM 637 C CA . LYS A 1 88 ? 3.988 2.234 -16.974 1.00 95.62 88 LYS A CA 1
ATOM 638 C C . LYS A 1 88 ? 3.076 1.253 -16.250 1.00 95.62 88 LYS A C 1
ATOM 640 O O . LYS A 1 88 ? 2.350 1.667 -15.353 1.00 95.62 88 LYS A O 1
ATOM 645 N N . ASP A 1 89 ? 3.094 -0.020 -16.636 1.00 96.25 89 ASP A N 1
ATOM 646 C CA . ASP A 1 89 ? 2.230 -1.021 -16.004 1.00 96.25 89 ASP A CA 1
ATOM 647 C C . ASP A 1 89 ? 2.620 -1.226 -14.536 1.00 96.25 89 ASP A C 1
ATOM 649 O O . ASP A 1 89 ? 1.794 -1.024 -13.648 1.00 96.25 89 ASP A O 1
ATOM 653 N N . PHE A 1 90 ? 3.909 -1.470 -14.268 1.00 95.12 90 PHE A N 1
ATOM 654 C CA . PHE A 1 90 ? 4.442 -1.558 -12.907 1.00 95.12 90 PHE A CA 1
ATOM 655 C C . PHE A 1 90 ? 4.094 -0.317 -12.071 1.00 95.12 90 PHE A C 1
ATOM 657 O O . PHE A 1 90 ? 3.541 -0.439 -10.978 1.00 95.12 90 PHE A O 1
ATOM 664 N N . HIS A 1 91 ? 4.332 0.879 -12.614 1.00 96.62 91 HIS A N 1
ATOM 665 C CA . HIS A 1 91 ? 3.984 2.141 -11.967 1.00 96.62 91 HIS A CA 1
ATOM 666 C C . HIS A 1 91 ? 2.504 2.209 -11.571 1.00 96.62 91 HIS A C 1
ATOM 668 O O . HIS A 1 91 ? 2.172 2.468 -10.414 1.00 96.62 91 HIS A O 1
ATOM 674 N N . ASN A 1 92 ? 1.613 1.947 -12.527 1.00 97.38 92 ASN A N 1
ATOM 675 C CA . ASN A 1 92 ? 0.173 2.041 -12.320 1.00 97.38 92 ASN A CA 1
ATOM 676 C C . ASN A 1 92 ? -0.323 1.019 -11.294 1.00 97.38 92 ASN A C 1
ATOM 678 O O . ASN A 1 92 ? -1.218 1.335 -10.510 1.00 97.38 92 ASN A O 1
ATOM 682 N N . LYS A 1 93 ? 0.262 -0.185 -11.261 1.00 97.44 93 LYS A N 1
ATOM 683 C CA . LYS A 1 93 ? -0.078 -1.205 -10.262 1.00 97.44 93 LYS A CA 1
ATOM 684 C C . LYS A 1 93 ? 0.329 -0.781 -8.853 1.00 97.44 93 LYS A C 1
ATOM 686 O O . LYS A 1 93 ? -0.494 -0.875 -7.947 1.00 97.44 93 LYS A O 1
ATOM 691 N N . VAL A 1 94 ? 1.522 -0.214 -8.672 1.00 96.31 94 VAL A N 1
ATOM 692 C CA . VAL A 1 94 ? 1.942 0.331 -7.365 1.00 96.31 94 VAL A CA 1
ATOM 693 C C . VAL A 1 94 ? 1.047 1.501 -6.935 1.00 96.31 94 VAL A C 1
ATOM 695 O O . VAL A 1 94 ? 0.610 1.563 -5.785 1.00 96.31 94 VAL A O 1
ATOM 698 N N . VAL A 1 95 ? 0.699 2.403 -7.858 1.00 97.31 95 VAL A N 1
ATOM 699 C CA . VAL A 1 95 ? -0.245 3.502 -7.589 1.00 97.31 95 VAL A CA 1
ATOM 700 C C . VAL A 1 95 ? -1.628 2.970 -7.192 1.00 97.31 95 VAL A C 1
ATOM 702 O O . VAL A 1 95 ? -2.248 3.506 -6.273 1.00 97.31 95 VAL A O 1
ATOM 705 N N . ALA A 1 96 ? -2.114 1.905 -7.835 1.00 97.06 96 ALA A N 1
ATOM 706 C CA . ALA A 1 96 ? -3.392 1.280 -7.495 1.00 97.06 96 ALA A CA 1
ATOM 707 C C . ALA A 1 96 ? -3.394 0.686 -6.078 1.00 97.06 96 ALA A C 1
ATOM 709 O O . ALA A 1 96 ? -4.385 0.848 -5.358 1.00 97.06 96 ALA A O 1
ATOM 710 N N . VAL A 1 97 ? -2.289 0.063 -5.650 1.00 96.56 97 VAL A N 1
ATOM 711 C CA . VAL A 1 97 ? -2.129 -0.420 -4.270 1.00 96.56 97 VAL A CA 1
ATOM 712 C C . VAL A 1 97 ? -2.268 0.740 -3.282 1.00 96.56 97 VAL A C 1
ATOM 714 O O . VAL A 1 97 ? -3.141 0.711 -2.414 1.00 96.56 97 VAL A O 1
ATOM 717 N N . LEU A 1 98 ? -1.475 1.800 -3.450 1.00 96.50 98 LEU A N 1
ATOM 718 C CA . LEU A 1 98 ? -1.472 2.944 -2.531 1.00 96.50 98 LEU A CA 1
ATOM 719 C C . LEU A 1 98 ? -2.807 3.698 -2.514 1.00 96.50 98 LEU A C 1
ATOM 721 O O . LEU A 1 98 ? -3.265 4.124 -1.454 1.00 96.50 98 LEU A O 1
ATOM 725 N N . ASN A 1 99 ? -3.474 3.828 -3.664 1.00 97.56 99 ASN A N 1
ATOM 726 C CA . ASN A 1 99 ? -4.812 4.414 -3.724 1.00 97.56 99 ASN A CA 1
ATOM 727 C C . ASN A 1 99 ? -5.849 3.552 -2.999 1.00 97.56 99 ASN A C 1
ATOM 729 O O . ASN A 1 99 ? -6.697 4.101 -2.297 1.00 97.56 99 ASN A O 1
ATOM 733 N N . THR A 1 100 ? -5.775 2.224 -3.116 1.00 96.88 100 THR A N 1
ATOM 734 C CA . THR A 1 100 ? -6.667 1.312 -2.377 1.00 96.88 100 THR A CA 1
ATOM 735 C C . THR A 1 100 ? -6.429 1.436 -0.876 1.00 96.88 100 THR A C 1
ATOM 737 O O . THR A 1 100 ? -7.376 1.533 -0.100 1.00 96.88 100 THR A O 1
ATOM 740 N N . VAL A 1 101 ? -5.170 1.542 -0.446 1.00 96.38 101 VAL A N 1
ATOM 741 C CA . VAL A 1 101 ? -4.863 1.799 0.964 1.00 96.38 101 VAL A CA 1
ATOM 742 C C . VAL A 1 101 ? -5.470 3.124 1.437 1.00 96.38 101 VAL A C 1
ATOM 744 O O . VAL A 1 101 ? -6.148 3.159 2.466 1.00 96.38 101 VAL A O 1
ATOM 747 N N . LYS A 1 102 ? -5.271 4.202 0.673 1.00 96.88 102 LYS A N 1
ATOM 748 C CA . LYS A 1 102 ? -5.791 5.537 0.992 1.00 96.88 102 LYS A CA 1
ATOM 749 C C . LYS A 1 102 ? -7.315 5.575 1.090 1.00 96.88 102 LYS A C 1
ATOM 751 O O . LYS A 1 102 ? -7.855 6.231 1.975 1.00 96.88 102 LYS A O 1
ATOM 756 N N . THR A 1 103 ? -7.998 4.933 0.149 1.00 97.50 103 THR A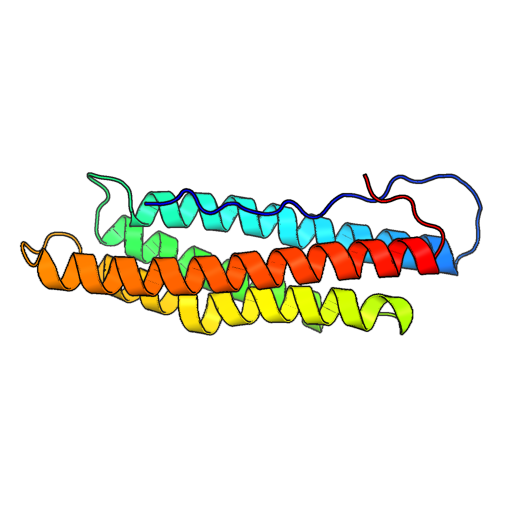 N 1
ATOM 757 C CA . THR A 1 103 ? -9.449 5.086 -0.042 1.00 97.50 103 THR A CA 1
ATOM 758 C C . THR A 1 103 ? -10.280 4.019 0.655 1.00 97.50 103 THR A C 1
ATOM 760 O O . THR A 1 103 ? -11.459 4.256 0.900 1.00 97.50 103 THR A O 1
ATOM 763 N N . GLU A 1 104 ? -9.685 2.878 1.009 1.00 96.75 104 GLU A N 1
ATOM 764 C CA . GLU A 1 104 ? -10.398 1.752 1.619 1.00 96.75 104 GLU A CA 1
ATOM 765 C C . GLU A 1 104 ? -9.765 1.359 2.961 1.00 96.75 104 GLU A C 1
ATOM 767 O O . GLU A 1 104 ? -10.422 1.449 3.996 1.00 96.75 104 GLU A O 1
ATOM 772 N N . ALA A 1 105 ? -8.473 1.010 2.999 1.00 94.50 105 ALA A N 1
ATOM 773 C CA . ALA A 1 105 ? -7.878 0.443 4.217 1.00 94.50 105 ALA A CA 1
ATOM 774 C C . ALA A 1 105 ? -7.762 1.443 5.379 1.00 94.50 105 ALA A C 1
ATOM 776 O O . ALA A 1 105 ? -8.089 1.096 6.514 1.00 94.50 105 ALA A O 1
ATOM 777 N N . ILE A 1 106 ? -7.308 2.675 5.120 1.00 96.06 106 ILE A N 1
ATOM 778 C CA . ILE A 1 106 ? -7.216 3.719 6.154 1.00 96.06 106 ILE A CA 1
ATOM 779 C C . ILE A 1 106 ? -8.609 4.056 6.719 1.00 96.06 106 ILE A C 1
ATOM 781 O O . ILE A 1 106 ? -8.744 4.065 7.944 1.00 96.06 106 ILE A O 1
ATOM 785 N N . PRO A 1 107 ? -9.660 4.265 5.898 1.00 96.44 107 PRO A N 1
ATOM 786 C CA . PRO A 1 107 ? -11.024 4.426 6.403 1.00 96.44 107 PRO A CA 1
ATOM 787 C C . PRO A 1 107 ? -11.531 3.267 7.272 1.00 96.44 107 PRO A C 1
ATOM 789 O O . PRO A 1 107 ? -12.150 3.518 8.305 1.00 96.44 107 PRO A O 1
ATOM 792 N N . GLU A 1 108 ? -11.260 2.007 6.917 1.00 94.19 108 GLU A N 1
ATOM 793 C CA . GLU A 1 108 ? -11.643 0.861 7.761 1.00 94.19 108 GLU A CA 1
ATOM 794 C C . GLU A 1 108 ? -10.896 0.860 9.105 1.00 94.19 108 GLU A C 1
ATOM 796 O O . GLU A 1 108 ? -11.494 0.650 10.162 1.00 94.19 108 GLU A O 1
ATOM 801 N N . LEU A 1 109 ? -9.604 1.190 9.104 1.00 93.69 109 LEU A N 1
ATOM 802 C CA . LEU A 1 109 ? -8.825 1.338 10.337 1.00 93.69 109 LEU A CA 1
ATOM 803 C C . LEU A 1 109 ? -9.288 2.527 11.185 1.00 93.69 109 LEU A C 1
ATOM 805 O O . LEU A 1 109 ? -9.228 2.469 12.414 1.00 93.69 109 LEU A O 1
ATOM 809 N N . GLN A 1 110 ? -9.785 3.589 10.554 1.00 94.81 110 GLN A N 1
ATOM 810 C CA . GLN A 1 110 ? -10.383 4.724 11.248 1.00 94.81 110 GLN A CA 1
ATOM 811 C C . GLN A 1 110 ? -11.680 4.325 11.954 1.00 94.81 110 GLN A C 1
ATOM 813 O O . GLN A 1 110 ? -11.883 4.704 13.111 1.00 94.81 110 GLN A O 1
ATOM 818 N N . LYS A 1 111 ? -12.524 3.503 11.314 1.00 92.88 111 LYS A N 1
ATOM 819 C CA . LYS A 1 111 ? -13.690 2.900 11.978 1.00 92.88 111 LYS A CA 1
ATOM 820 C C . LYS A 1 111 ? -13.244 2.062 13.174 1.00 92.88 111 LYS A C 1
ATOM 822 O O . LYS A 1 111 ? -13.773 2.252 14.267 1.00 92.88 111 LYS A O 1
ATOM 827 N N . LEU A 1 112 ? -12.213 1.230 13.013 1.00 89.44 112 LEU A N 1
ATOM 828 C CA . LEU A 1 112 ? -11.691 0.387 14.092 1.00 89.44 112 LEU A CA 1
ATOM 829 C C . LEU A 1 112 ? -11.173 1.207 15.286 1.00 89.44 112 LEU A C 1
ATOM 831 O O . LEU A 1 112 ? -11.465 0.890 16.437 1.00 89.44 112 LEU A O 1
ATOM 835 N N . ALA A 1 113 ? -10.448 2.297 15.028 1.00 90.25 113 ALA A N 1
ATOM 836 C CA . ALA A 1 113 ? -9.988 3.218 16.067 1.00 90.25 113 ALA A CA 1
ATOM 837 C C . ALA A 1 113 ? -11.145 3.967 16.753 1.00 90.25 113 ALA A C 1
ATOM 839 O O . ALA A 1 113 ? -11.051 4.318 17.932 1.00 90.25 113 ALA A O 1
ATOM 840 N N . SER A 1 114 ? -12.243 4.226 16.035 1.00 88.94 114 SER A N 1
ATOM 841 C CA . SER A 1 114 ? -13.405 4.934 16.581 1.00 88.94 114 SER A CA 1
ATOM 842 C C . SER A 1 114 ? -14.193 4.108 17.600 1.00 88.94 114 SER A C 1
ATOM 844 O O . SER A 1 114 ? -14.665 4.672 18.583 1.00 88.94 114 SER A O 1
ATOM 846 N N . ILE A 1 115 ? -14.245 2.788 17.413 1.00 85.56 115 ILE A N 1
ATOM 847 C CA . ILE A 1 115 ? -14.959 1.840 18.285 1.00 85.56 115 ILE A CA 1
ATOM 848 C C . ILE A 1 115 ? -14.054 1.207 19.350 1.00 85.56 115 ILE A C 1
ATOM 850 O O . ILE A 1 115 ? -14.480 0.349 20.125 1.00 85.56 115 ILE A O 1
ATOM 854 N N . LYS A 1 116 ? -12.784 1.614 19.404 1.00 77.50 116 LYS A N 1
ATOM 855 C CA . LYS A 1 116 ? -11.811 1.088 20.357 1.00 77.50 116 LYS A CA 1
ATOM 856 C C . LYS A 1 116 ? -12.187 1.477 21.789 1.00 77.50 116 LYS A C 1
ATOM 858 O O . LYS A 1 116 ? -12.410 2.650 22.074 1.00 77.50 116 LYS A O 1
ATOM 863 N N . GLY A 1 117 ? -12.217 0.493 22.689 1.00 71.81 117 GLY A N 1
ATOM 864 C CA . GLY A 1 117 ? -12.644 0.688 24.080 1.00 71.81 117 GLY A CA 1
ATOM 865 C C . GLY A 1 117 ? -14.164 0.693 24.276 1.00 71.81 117 GLY A C 1
ATOM 866 O O . GLY A 1 117 ? -14.622 1.006 25.369 1.00 71.81 117 GLY A O 1
ATOM 867 N N . THR A 1 118 ? -14.936 0.360 23.238 1.00 78.31 118 THR A N 1
ATOM 868 C CA . THR A 1 118 ? -16.366 0.057 23.370 1.00 78.31 118 THR A CA 1
ATOM 869 C C . THR A 1 118 ? -16.567 -1.447 23.569 1.00 78.31 118 THR A C 1
ATOM 871 O O . THR A 1 118 ? -15.805 -2.247 23.027 1.00 78.31 118 THR A O 1
ATOM 874 N N . ASP A 1 119 ? -17.622 -1.838 24.285 1.00 77.81 119 ASP A N 1
ATOM 875 C CA . ASP A 1 119 ? -18.009 -3.249 24.458 1.00 77.81 119 ASP A CA 1
ATOM 876 C C . ASP A 1 119 ? -18.827 -3.792 23.261 1.00 77.81 119 ASP A C 1
ATOM 878 O O . ASP A 1 119 ? -19.469 -4.840 23.350 1.00 77.81 119 ASP A O 1
ATOM 882 N N . ASN A 1 120 ? -18.836 -3.085 22.121 1.00 83.75 120 ASN A N 1
ATOM 883 C CA . ASN A 1 120 ? -19.629 -3.452 20.947 1.00 83.75 120 ASN A CA 1
ATOM 884 C C . ASN A 1 120 ? -18.894 -4.464 20.051 1.00 83.75 120 ASN A C 1
ATOM 886 O O . ASN A 1 120 ? -18.375 -4.138 18.980 1.00 83.75 120 ASN A O 1
ATOM 890 N N . VAL A 1 121 ? -18.858 -5.716 20.509 1.00 84.25 121 VAL A N 1
ATOM 891 C CA . VAL A 1 121 ? -18.178 -6.836 19.834 1.00 84.25 121 VAL A CA 1
ATOM 892 C C . VAL A 1 121 ? -18.703 -7.073 18.409 1.00 84.25 121 VAL A C 1
ATOM 894 O O . VAL A 1 121 ? -17.921 -7.380 17.510 1.00 84.25 121 VAL A O 1
ATOM 897 N N . ASP A 1 122 ? -20.002 -6.890 18.169 1.00 88.12 122 ASP A N 1
ATOM 898 C CA . ASP A 1 122 ? -20.603 -7.098 16.845 1.00 88.12 122 ASP A CA 1
ATOM 899 C C . ASP A 1 122 ? -20.119 -6.067 15.822 1.00 88.12 122 ASP A C 1
ATOM 901 O O . ASP A 1 122 ? -19.831 -6.401 14.669 1.00 88.12 122 ASP A O 1
ATOM 905 N N . GLU A 1 123 ? -20.022 -4.803 16.230 1.00 88.44 123 GLU A N 1
ATOM 906 C CA . GLU A 1 123 ? -19.493 -3.735 15.383 1.00 88.44 123 GLU A CA 1
ATOM 907 C C . GLU A 1 123 ? -17.995 -3.920 15.132 1.00 88.44 123 GLU A C 1
ATOM 909 O O . GLU A 1 123 ? -17.543 -3.787 13.993 1.00 88.44 123 GLU A O 1
ATOM 914 N N . TYR A 1 124 ? -17.249 -4.330 16.161 1.00 86.88 124 TYR A N 1
ATOM 915 C CA . TYR A 1 124 ? -15.842 -4.695 16.030 1.00 86.88 124 TYR A CA 1
ATOM 916 C C . TYR A 1 124 ? -15.629 -5.788 14.978 1.00 86.88 124 TYR A C 1
ATOM 918 O O . TYR A 1 124 ? -14.831 -5.606 14.055 1.00 86.88 124 TYR A O 1
ATOM 926 N N . ASN A 1 125 ? -16.380 -6.888 15.062 1.00 87.25 125 ASN A N 1
ATOM 927 C CA . ASN A 1 125 ? -16.264 -8.001 14.121 1.00 87.25 125 ASN A CA 1
ATOM 928 C C . ASN A 1 125 ? -16.578 -7.571 12.681 1.00 87.25 125 ASN A C 1
ATOM 930 O O . ASN A 1 125 ? -15.816 -7.888 11.771 1.00 87.25 125 ASN A O 1
ATOM 934 N N . LYS A 1 126 ? -17.631 -6.769 12.470 1.00 91.38 126 LYS A N 1
ATOM 935 C CA . LYS A 1 126 ? -17.985 -6.255 11.133 1.00 91.38 126 LYS A CA 1
ATOM 936 C C . LYS A 1 126 ? -16.880 -5.400 10.515 1.00 91.38 126 LYS A C 1
ATOM 938 O O . LYS A 1 126 ? -16.591 -5.539 9.327 1.00 91.38 126 LYS A O 1
ATOM 943 N N . VAL A 1 127 ? -16.272 -4.509 11.300 1.00 90.31 127 VAL A N 1
ATOM 944 C CA . VAL A 1 127 ? -15.175 -3.658 10.815 1.00 90.31 127 VAL A CA 1
ATOM 945 C C . VAL A 1 127 ? -13.937 -4.499 10.506 1.00 90.31 127 VAL A C 1
ATOM 947 O O . VAL A 1 127 ? -13.298 -4.291 9.477 1.00 90.31 127 VAL A O 1
ATOM 950 N N . ILE A 1 128 ? -13.619 -5.487 11.346 1.00 87.88 128 ILE A N 1
ATOM 951 C CA . ILE A 1 128 ? -12.504 -6.408 11.097 1.00 87.88 128 ILE A CA 1
ATOM 952 C C . ILE A 1 128 ? -12.721 -7.232 9.824 1.00 87.88 128 ILE A C 1
ATOM 954 O O . ILE A 1 128 ? -11.784 -7.377 9.042 1.00 87.88 128 ILE A O 1
ATOM 958 N N . ASP A 1 129 ? -13.930 -7.727 9.570 1.00 91.00 129 ASP A N 1
ATOM 959 C CA . ASP A 1 129 ? -14.239 -8.476 8.347 1.00 91.00 129 ASP A CA 1
ATOM 960 C C . ASP A 1 129 ? -14.093 -7.607 7.092 1.00 91.00 129 ASP A C 1
ATOM 962 O O . ASP A 1 129 ? -13.487 -8.029 6.103 1.00 91.00 129 ASP A O 1
ATOM 966 N N . SER A 1 130 ? -14.574 -6.363 7.152 1.00 92.12 130 SER A N 1
ATOM 967 C CA . SER A 1 130 ? -14.408 -5.372 6.082 1.00 92.12 130 SER A CA 1
ATOM 968 C C . SER A 1 130 ? -12.929 -5.047 5.824 1.00 92.12 130 SER A C 1
ATOM 970 O O . SER A 1 130 ? -12.460 -5.032 4.678 1.00 92.12 130 SER A O 1
ATOM 972 N N . TYR A 1 131 ? -12.154 -4.868 6.895 1.00 91.06 131 TYR A N 1
ATOM 973 C CA . TYR A 1 131 ? -10.712 -4.664 6.808 1.00 91.06 131 TYR A CA 1
ATOM 974 C C . TYR A 1 131 ? -9.989 -5.877 6.210 1.00 91.06 131 TYR A C 1
ATOM 976 O O . TYR A 1 131 ? -9.134 -5.705 5.342 1.00 91.06 131 TYR A O 1
ATOM 984 N N . ASN A 1 132 ? -10.350 -7.101 6.606 1.00 89.69 132 ASN A N 1
ATOM 985 C CA . ASN A 1 132 ? -9.776 -8.328 6.048 1.00 89.69 132 ASN A CA 1
ATOM 986 C C . ASN A 1 132 ? -10.054 -8.435 4.540 1.00 89.69 132 ASN A C 1
ATOM 988 O O . ASN A 1 132 ? -9.133 -8.700 3.771 1.00 89.69 132 ASN A O 1
ATOM 992 N N . ALA A 1 133 ? -11.283 -8.150 4.098 1.00 92.38 133 ALA A N 1
ATOM 993 C CA . ALA A 1 133 ? -11.626 -8.137 2.675 1.00 92.38 133 ALA A CA 1
ATOM 994 C C . ALA A 1 133 ? -10.808 -7.093 1.888 1.00 92.38 133 ALA A C 1
ATOM 996 O O . ALA A 1 133 ? -10.338 -7.358 0.777 1.00 92.38 133 ALA A O 1
ATOM 997 N N . THR A 1 134 ? -10.589 -5.919 2.484 1.00 93.50 134 THR A N 1
ATOM 998 C CA . THR A 1 134 ? -9.745 -4.863 1.906 1.00 93.50 134 THR A CA 1
ATOM 999 C C . THR A 1 134 ? -8.277 -5.291 1.849 1.00 93.50 134 THR A C 1
ATOM 1001 O O . THR A 1 134 ? -7.604 -5.078 0.841 1.00 93.50 134 THR A O 1
ATOM 1004 N N . SER A 1 135 ? -7.781 -5.952 2.896 1.00 90.88 135 SER A N 1
ATOM 1005 C CA . SER A 1 135 ? -6.430 -6.514 2.938 1.00 90.88 135 SER A CA 1
ATOM 1006 C C . SER A 1 135 ? -6.223 -7.585 1.865 1.00 90.88 135 SER A C 1
ATOM 1008 O O . SER A 1 135 ? -5.175 -7.601 1.224 1.00 90.88 135 SER A O 1
ATOM 1010 N N . ASP A 1 136 ? -7.208 -8.451 1.627 1.00 92.00 136 ASP A N 1
ATOM 1011 C CA . ASP A 1 136 ? -7.140 -9.466 0.570 1.00 92.00 136 ASP A CA 1
ATOM 1012 C C . ASP A 1 136 ? -7.096 -8.824 -0.821 1.00 92.00 136 ASP A C 1
ATOM 1014 O O . ASP A 1 136 ? -6.382 -9.287 -1.714 1.00 92.00 136 ASP A O 1
ATOM 1018 N N . LYS A 1 137 ? -7.839 -7.731 -1.020 1.00 93.56 137 LYS A N 1
ATOM 1019 C CA . LYS A 1 137 ? -7.781 -6.942 -2.255 1.00 93.56 137 LYS A CA 1
ATOM 1020 C C . LYS A 1 137 ? -6.410 -6.294 -2.446 1.00 93.56 137 LYS A C 1
ATOM 1022 O O . LYS A 1 137 ? -5.865 -6.374 -3.543 1.00 93.56 137 LYS A O 1
ATOM 1027 N N . ILE A 1 138 ? -5.846 -5.690 -1.399 1.00 93.62 138 ILE A N 1
ATOM 1028 C CA . ILE A 1 138 ? -4.495 -5.112 -1.435 1.00 93.62 138 ILE A CA 1
ATOM 1029 C C . ILE A 1 138 ? -3.467 -6.187 -1.779 1.00 93.62 138 ILE A C 1
ATOM 1031 O O . ILE A 1 138 ? -2.685 -5.978 -2.696 1.00 93.62 138 ILE A O 1
ATOM 1035 N N . SER A 1 139 ? -3.530 -7.356 -1.140 1.00 91.06 139 SER A N 1
ATOM 1036 C CA . SER A 1 139 ? -2.613 -8.466 -1.423 1.00 91.06 139 SER A CA 1
ATOM 1037 C C . SER A 1 139 ? -2.670 -8.908 -2.891 1.00 91.06 139 SER A C 1
ATOM 1039 O O . SER A 1 139 ? -1.632 -9.111 -3.512 1.00 91.06 139 SER A O 1
ATOM 1041 N N . LYS A 1 140 ? -3.863 -8.966 -3.501 1.00 93.25 140 LYS A N 1
ATOM 1042 C CA . LYS A 1 140 ? -3.992 -9.246 -4.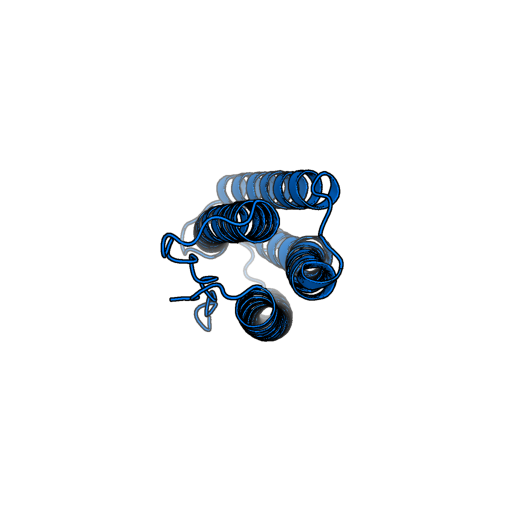944 1.00 93.25 140 LYS A CA 1
ATOM 1043 C C . LYS A 1 140 ? -3.362 -8.157 -5.813 1.00 93.25 140 LYS A C 1
ATOM 1045 O O . LYS A 1 140 ? -2.735 -8.467 -6.821 1.00 93.25 140 LYS A O 1
ATOM 1050 N N . LEU A 1 141 ? -3.526 -6.888 -5.444 1.00 94.81 141 LEU A N 1
ATOM 1051 C CA . LEU A 1 141 ? -2.906 -5.774 -6.165 1.00 94.81 141 LEU A CA 1
ATOM 1052 C C . LEU A 1 141 ? -1.378 -5.780 -6.015 1.00 94.81 141 LEU A C 1
ATOM 1054 O O . LEU A 1 141 ? -0.677 -5.468 -6.975 1.00 94.81 141 LEU A O 1
ATOM 1058 N N . GLU A 1 142 ? -0.861 -6.164 -4.847 1.00 92.12 142 GLU A N 1
ATOM 1059 C CA . GLU A 1 142 ? 0.571 -6.365 -4.613 1.00 92.12 142 GLU A CA 1
ATOM 1060 C C . GLU A 1 142 ? 1.128 -7.498 -5.486 1.00 92.12 142 GLU A C 1
ATOM 1062 O O . GLU A 1 142 ? 2.155 -7.306 -6.138 1.00 92.12 142 GLU A O 1
ATOM 1067 N N . ASP A 1 143 ? 0.428 -8.634 -5.582 1.00 92.19 143 ASP A N 1
ATOM 1068 C CA . ASP A 1 143 ? 0.796 -9.737 -6.484 1.00 92.19 143 ASP A CA 1
ATOM 1069 C C . ASP A 1 143 ? 0.852 -9.274 -7.951 1.00 92.19 143 ASP A C 1
ATOM 1071 O O . ASP A 1 143 ? 1.753 -9.645 -8.709 1.00 92.19 143 ASP A O 1
ATOM 1075 N N . GLU A 1 144 ? -0.117 -8.461 -8.381 1.00 93.62 144 GLU A N 1
ATOM 1076 C CA . GLU A 1 144 ? -0.134 -7.878 -9.726 1.00 93.62 144 GLU A CA 1
ATOM 1077 C C . GLU A 1 144 ? 1.016 -6.887 -9.942 1.00 93.62 144 GLU A C 1
ATOM 1079 O O . GLU A 1 144 ? 1.624 -6.886 -11.014 1.00 93.62 144 GLU A O 1
ATOM 1084 N N . ALA A 1 145 ? 1.341 -6.069 -8.937 1.00 94.44 145 ALA A N 1
ATOM 1085 C CA . ALA A 1 145 ? 2.466 -5.143 -8.988 1.00 94.44 145 ALA A CA 1
ATOM 1086 C C . ALA A 1 145 ? 3.807 -5.883 -9.082 1.00 94.44 145 ALA A C 1
ATOM 1088 O O . ALA A 1 145 ? 4.644 -5.500 -9.899 1.00 94.44 145 ALA A O 1
ATOM 1089 N N . GLY A 1 146 ? 3.986 -6.968 -8.321 1.00 91.00 146 GLY A N 1
ATOM 1090 C CA . GLY A 1 146 ? 5.170 -7.826 -8.395 1.00 91.00 146 GLY A CA 1
ATOM 1091 C C . GLY A 1 146 ? 5.347 -8.448 -9.783 1.00 91.00 146 GLY A C 1
ATOM 1092 O O . GLY A 1 146 ? 6.406 -8.316 -10.393 1.00 91.00 146 GLY A O 1
ATOM 1093 N N . LYS A 1 147 ? 4.281 -9.017 -10.359 1.00 92.06 147 LYS A N 1
ATOM 1094 C CA . LYS A 1 147 ? 4.314 -9.560 -11.733 1.00 92.06 147 LYS A CA 1
ATOM 1095 C C . LYS A 1 147 ? 4.626 -8.490 -12.782 1.00 92.06 147 LYS A C 1
ATOM 1097 O O . LYS A 1 147 ? 5.380 -8.740 -13.722 1.00 92.06 147 LYS A O 1
ATOM 1102 N N . ALA A 1 148 ? 4.055 -7.295 -12.639 1.00 93.94 148 ALA A N 1
ATOM 1103 C CA . ALA A 1 148 ? 4.331 -6.180 -13.541 1.00 93.94 148 ALA A CA 1
ATOM 1104 C C . ALA A 1 148 ? 5.787 -5.696 -13.424 1.00 93.94 148 ALA A C 1
ATOM 1106 O O . ALA A 1 148 ? 6.407 -5.344 -14.431 1.00 93.94 148 ALA A O 1
ATOM 1107 N N . GLN A 1 149 ? 6.354 -5.726 -12.216 1.00 92.75 149 GLN A N 1
ATOM 1108 C CA . GLN A 1 149 ? 7.761 -5.433 -11.969 1.00 92.75 149 GLN A CA 1
ATOM 1109 C C . GLN A 1 149 ? 8.680 -6.449 -12.664 1.00 92.75 149 GLN A C 1
ATOM 1111 O O . GLN A 1 149 ? 9.613 -6.052 -13.366 1.00 92.75 149 GLN A O 1
ATOM 1116 N N . GLU A 1 150 ? 8.404 -7.746 -12.512 1.00 90.50 150 GLU A N 1
ATOM 1117 C CA . GLU A 1 150 ? 9.138 -8.819 -13.195 1.00 90.50 150 GLU A CA 1
ATOM 1118 C C . GLU A 1 150 ? 9.087 -8.634 -14.715 1.00 90.50 150 GLU A C 1
ATOM 1120 O O . GLU A 1 150 ? 10.120 -8.661 -15.387 1.00 90.50 150 GLU A O 1
ATOM 1125 N N . ALA A 1 151 ? 7.900 -8.365 -15.265 1.00 91.06 151 ALA A N 1
ATOM 1126 C CA . ALA A 1 151 ? 7.721 -8.131 -16.694 1.00 91.06 151 ALA A CA 1
ATOM 1127 C C . ALA A 1 151 ? 8.508 -6.907 -17.191 1.00 91.06 151 ALA A C 1
ATOM 1129 O O . ALA A 1 151 ? 9.158 -6.978 -18.239 1.00 91.06 151 ALA A O 1
ATOM 1130 N N . PHE A 1 152 ? 8.482 -5.797 -16.448 1.00 90.56 152 PHE A N 1
ATOM 1131 C CA . PHE A 1 152 ? 9.288 -4.611 -16.743 1.00 90.56 152 PHE A CA 1
ATOM 1132 C C . PHE A 1 152 ? 10.780 -4.954 -16.758 1.00 90.56 152 PHE A C 1
ATOM 1134 O O . PHE A 1 152 ? 11.477 -4.658 -17.731 1.00 90.56 152 PHE A O 1
ATOM 1141 N N . ALA A 1 153 ? 11.266 -5.634 -15.724 1.00 88.44 153 ALA A N 1
ATOM 1142 C CA . ALA A 1 153 ? 12.664 -6.010 -15.618 1.00 88.44 153 ALA A CA 1
ATOM 1143 C C . ALA A 1 153 ? 13.130 -6.931 -16.743 1.00 88.44 153 ALA A C 1
ATOM 1145 O O . ALA A 1 153 ? 14.180 -6.678 -17.334 1.00 88.44 153 ALA A O 1
ATOM 1146 N N . HIS A 1 154 ? 12.328 -7.932 -17.105 1.00 87.19 154 HIS A N 1
ATOM 1147 C CA . HIS A 1 154 ? 12.611 -8.792 -18.249 1.00 87.19 154 HIS A CA 1
ATOM 1148 C C . HIS A 1 154 ? 12.718 -7.999 -19.555 1.00 87.19 154 HIS A C 1
ATOM 1150 O O . HIS A 1 154 ? 13.651 -8.228 -20.325 1.00 87.19 154 HIS A O 1
ATOM 1156 N N . LYS A 1 155 ? 11.811 -7.042 -19.795 1.00 87.00 155 LYS A N 1
ATOM 1157 C CA . LYS A 1 155 ? 11.825 -6.211 -21.012 1.00 87.00 155 LYS A CA 1
ATOM 1158 C C . LYS A 1 155 ? 13.082 -5.357 -21.140 1.00 87.00 155 LYS A C 1
ATOM 1160 O O . LYS A 1 155 ? 13.595 -5.201 -22.243 1.00 87.00 155 LYS A O 1
ATOM 1165 N N . VAL A 1 156 ? 13.588 -4.824 -20.030 1.00 84.12 156 VAL A N 1
ATOM 1166 C CA . VAL A 1 156 ? 14.760 -3.930 -20.029 1.00 84.12 156 VAL A CA 1
ATOM 1167 C C . VAL A 1 156 ? 16.075 -4.629 -19.663 1.00 84.12 156 VAL A C 1
ATOM 1169 O O . VAL A 1 156 ? 17.084 -3.963 -19.433 1.00 84.12 156 VAL A O 1
ATOM 1172 N N . GLY A 1 157 ? 16.087 -5.964 -19.602 1.00 81.38 157 GLY A N 1
ATOM 1173 C CA . GLY A 1 157 ? 17.292 -6.753 -19.326 1.00 81.38 157 GLY A CA 1
ATOM 1174 C C . GLY A 1 157 ? 17.818 -6.640 -17.888 1.00 81.38 157 GLY A C 1
ATOM 1175 O O . GLY A 1 157 ? 19.013 -6.826 -17.653 1.00 81.38 157 GLY A O 1
ATOM 1176 N N . MET A 1 158 ? 16.955 -6.324 -16.920 1.00 80.75 158 MET A N 1
ATOM 1177 C CA . MET A 1 158 ? 17.280 -6.303 -15.490 1.00 80.75 158 MET A CA 1
ATOM 1178 C C . MET A 1 158 ? 17.042 -7.677 -14.851 1.00 80.75 158 MET A C 1
ATOM 1180 O O . MET A 1 158 ? 16.122 -8.399 -15.232 1.00 80.75 158 MET A O 1
ATOM 1184 N N . LYS A 1 159 ? 17.835 -8.023 -13.830 1.00 67.88 159 LYS A N 1
ATOM 1185 C CA . LYS A 1 159 ? 17.546 -9.163 -12.947 1.00 67.88 159 LYS A CA 1
ATOM 1186 C C . LYS A 1 159 ? 16.847 -8.665 -11.687 1.00 67.88 159 LYS A C 1
ATOM 1188 O O . LYS A 1 159 ? 17.416 -7.848 -10.965 1.00 67.88 159 LYS A O 1
ATOM 1193 N N . VAL A 1 160 ? 15.646 -9.173 -11.440 1.00 62.09 160 VAL A N 1
ATOM 1194 C CA . VAL A 1 160 ? 14.888 -8.994 -10.191 1.00 62.09 160 VAL A CA 1
ATOM 1195 C C . VAL A 1 160 ? 15.243 -10.160 -9.263 1.00 62.09 160 VAL A C 1
ATOM 1197 O O . VAL A 1 160 ? 15.358 -11.280 -9.764 1.00 62.09 160 VAL A O 1
ATOM 1200 N N . GLN A 1 161 ? 15.505 -9.905 -7.976 1.00 54.09 161 GLN A N 1
A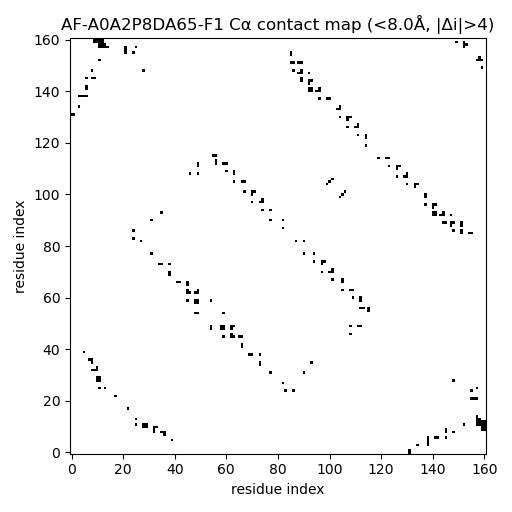TOM 1201 C CA . GLN A 1 161 ? 15.820 -10.945 -6.980 1.00 54.09 161 GLN A CA 1
ATOM 1202 C C . GLN A 1 161 ? 14.654 -11.242 -6.049 1.00 54.09 161 GLN A C 1
ATOM 1204 O O . GLN A 1 161 ? 14.298 -10.325 -5.282 1.00 54.09 161 GLN A O 1
#

Sequence (161 aa):
MNKIKTLVLAAAAAVAFNSCTQQNAQKYNETVVGLYAGYVNNFGNDVNKITAEGSTKENADAALKHMSSTTDSCLGVLNGLKPSDDAKDFHNKVVAVLNTVKTEAIPELQKLASIKGTDNVDEYNKVIDSYNATSDKISKLEDEAGKAQEAFAHKVGMKVQ

Foldseek 3Di:
DPQLPDDQQFQWDDDDDDDPLLVVLNVVSNVLNVLSNVLSVLLSVLLCLLPPDPRALVSNVVSLVVNLVSLVVSLVVLVVDDDDPLCVQLSVLSNVLSVLCNPQQSVLSVQSSVCPPPPCVVSNVVSVVSNVVSSVVSVVSSVSSNVSSVSSCVVSVIDTD

Secondary structure (DSSP, 8-state):
--------PPPEE------HHHHHHHHHHHHHHHHHHHHHHHHHHHHHHHHSTT--HHHHHHHHHHHHHHHHHHHHHHHHS---GGGHHHHHHHHHHHHHIIIIIHHHHHHHHHSTT-S-HHHHHHHHHHHHHHHHHHHHHHHHHHHHHHHHHHHTTPEE-

Solvent-accessible surface area (backbone atoms only — not comparable to full-atom values): 8877 Å² total; per-residue (Å²): 129,82,75,81,71,77,75,74,61,53,58,64,58,91,71,97,69,97,43,77,66,44,56,51,51,48,55,50,49,45,50,55,31,52,53,48,50,56,46,51,57,52,46,55,55,30,51,46,41,52,68,41,86,91,53,50,61,67,52,19,53,54,28,54,52,50,47,52,52,53,47,51,49,51,52,51,54,53,72,71,52,79,66,51,85,70,38,40,61,24,52,51,30,50,50,51,33,49,48,44,39,65,73,45,44,50,54,36,50,50,52,51,43,70,54,58,93,55,93,54,60,71,62,51,51,54,40,50,52,55,38,50,55,45,50,54,51,43,43,53,33,43,54,51,20,46,52,31,44,51,53,29,27,59,75,60,75,46,48,71,96